Protein AF-C0BNX6-F1 (afdb_monomer)

pLDDT: mean 91.78, std 8.72, range [40.5, 97.44]

Secondary structure (DSSP, 8-state):
--HHHHHHHHHHHHHHHHHHHHHSPPPHHHHHHHHHHHHHHHHHHHHTT-HHHHHHHHHHHHHHHTTSTTHHHHHHHHHTT--

Solvent-accessible surface area (backbone atoms only — not comparable to full-atom values): 4880 Å² total; per-residue (Å²): 131,62,67,66,61,52,48,50,53,47,54,51,53,52,48,54,53,50,54,49,45,74,77,39,88,74,56,67,71,56,56,52,53,48,47,52,52,50,45,52,48,50,50,53,27,51,78,69,72,45,45,82,82,43,48,68,61,54,51,51,52,53,61,63,32,63,82,40,99,60,27,66,63,51,57,57,52,56,62,73,70,80,118

Sequence (83 aa):
MSPELIAEFMWYNIGLMHTFCEEKPQRLPFFKSFCNFYKEALQFASYHQIIPLYKTQILAVYTASKDWENAYDFEMSLQTIED

Structure (mmCIF, N/CA/C/O backbone):
data_AF-C0BNX6-F1
#
_entry.id   AF-C0BNX6-F1
#
loop_
_atom_site.group_PDB
_atom_site.id
_atom_site.type_symbol
_atom_site.label_atom_id
_atom_site.label_alt_id
_atom_site.label_comp_id
_atom_site.label_asym_id
_atom_site.label_entity_id
_atom_site.label_seq_id
_atom_site.pdbx_PDB_ins_code
_atom_site.Cartn_x
_atom_site.Cartn_y
_atom_site.Cartn_z
_atom_site.occupancy
_atom_site.B_iso_or_equiv
_atom_site.auth_seq_id
_atom_site.auth_comp_id
_atom_site.auth_asym_id
_atom_site.auth_atom_id
_atom_site.pdbx_PDB_model_num
ATOM 1 N N . MET A 1 1 ? -21.865 -7.847 8.676 1.00 72.19 1 MET A N 1
ATOM 2 C CA . MET A 1 1 ? -20.601 -8.462 8.216 1.00 72.19 1 MET A CA 1
ATOM 3 C C . MET A 1 1 ? -19.477 -7.785 8.985 1.00 72.19 1 MET A C 1
ATOM 5 O O . MET A 1 1 ? -19.619 -6.594 9.235 1.00 72.19 1 MET A O 1
ATOM 9 N N . SER A 1 2 ? -18.466 -8.517 9.461 1.00 93.31 2 SER A N 1
ATOM 10 C CA . SER A 1 2 ? -17.393 -7.913 10.268 1.00 93.31 2 SER A CA 1
ATOM 11 C C . SER A 1 2 ? -16.559 -6.969 9.383 1.00 93.31 2 SER A C 1
ATOM 13 O O . SER A 1 2 ? -16.224 -7.366 8.262 1.00 93.31 2 SER A O 1
ATOM 15 N N . PRO A 1 3 ? -16.269 -5.729 9.822 1.00 94.38 3 PRO A N 1
ATOM 16 C CA . PRO A 1 3 ? -15.409 -4.812 9.077 1.00 94.38 3 PRO A CA 1
ATOM 17 C C . PRO A 1 3 ? -14.043 -5.419 8.755 1.00 94.38 3 PRO A C 1
ATOM 19 O O . PRO A 1 3 ? -13.528 -5.225 7.662 1.00 94.38 3 PRO A O 1
ATOM 22 N N . GLU A 1 4 ? -13.497 -6.228 9.656 1.00 94.75 4 GLU A N 1
ATOM 23 C CA . GLU A 1 4 ? -12.232 -6.938 9.470 1.00 94.75 4 GLU A CA 1
ATOM 24 C C . GLU A 1 4 ? -12.286 -7.892 8.271 1.00 94.75 4 GLU A C 1
ATOM 26 O O . GLU A 1 4 ? -11.371 -7.893 7.457 1.00 94.75 4 GLU A O 1
ATOM 31 N N . LEU A 1 5 ? -13.379 -8.642 8.090 1.00 95.88 5 LEU A N 1
ATOM 32 C CA . LEU A 1 5 ? -13.533 -9.528 6.927 1.00 95.88 5 LEU A CA 1
ATOM 33 C C . LEU A 1 5 ? -13.650 -8.750 5.610 1.00 95.88 5 LEU A C 1
ATOM 35 O O . LEU A 1 5 ? -13.130 -9.182 4.582 1.00 95.88 5 LEU A O 1
ATOM 39 N N . ILE A 1 6 ? -14.335 -7.602 5.627 1.00 97.19 6 ILE A N 1
ATOM 40 C CA . ILE A 1 6 ? -14.455 -6.741 4.441 1.00 97.19 6 ILE A CA 1
ATOM 41 C C . ILE A 1 6 ? -13.085 -6.155 4.096 1.00 97.19 6 ILE A C 1
ATOM 43 O O . ILE A 1 6 ? -12.649 -6.252 2.951 1.00 97.19 6 ILE A O 1
ATOM 47 N N . ALA A 1 7 ? -12.386 -5.595 5.084 1.00 96.69 7 ALA A N 1
ATOM 48 C CA . ALA A 1 7 ? -11.056 -5.038 4.895 1.00 96.69 7 ALA A CA 1
ATOM 49 C C . ALA A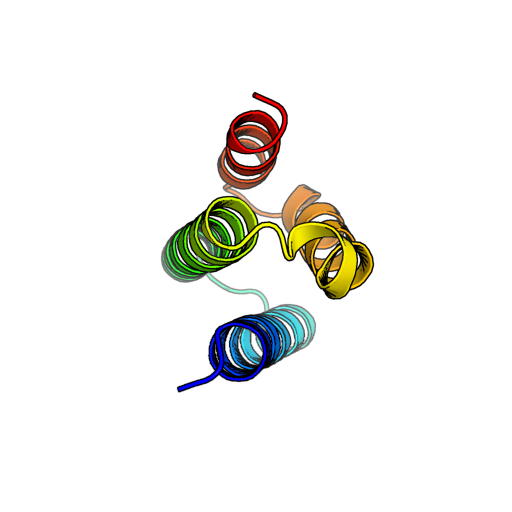 1 7 ? -10.063 -6.116 4.443 1.00 96.69 7 ALA A C 1
ATOM 51 O O . ALA A 1 7 ? -9.311 -5.884 3.503 1.00 96.69 7 ALA A O 1
ATOM 52 N N . GLU A 1 8 ? -10.095 -7.314 5.029 1.00 97.00 8 GLU A N 1
ATOM 53 C CA . GLU A 1 8 ? -9.269 -8.444 4.595 1.00 97.00 8 GLU A CA 1
ATOM 54 C C . GLU A 1 8 ? -9.511 -8.787 3.122 1.00 97.00 8 GLU A C 1
ATOM 56 O O . GLU A 1 8 ? -8.554 -8.922 2.360 1.00 97.00 8 GLU A O 1
ATOM 61 N N . PHE A 1 9 ? -10.771 -8.833 2.683 1.00 96.69 9 PHE A N 1
ATOM 62 C CA . PHE A 1 9 ? -11.102 -9.035 1.274 1.00 96.69 9 PHE A CA 1
ATOM 63 C C . PHE A 1 9 ? -10.578 -7.902 0.372 1.00 96.69 9 PHE A C 1
ATOM 65 O O . PHE A 1 9 ? -10.037 -8.168 -0.704 1.00 96.69 9 PHE A O 1
ATOM 72 N N . MET A 1 10 ? -10.694 -6.639 0.798 1.00 97.44 10 MET A N 1
ATOM 73 C CA . MET A 1 10 ? -10.159 -5.492 0.052 1.00 97.44 10 MET A CA 1
ATOM 74 C C . MET A 1 10 ? -8.633 -5.579 -0.090 1.00 97.44 10 MET A C 1
ATOM 76 O O . MET A 1 10 ? -8.109 -5.497 -1.202 1.00 97.44 10 MET A O 1
ATOM 80 N N . TRP A 1 11 ? -7.922 -5.818 1.015 1.00 96.31 11 TRP A N 1
ATOM 81 C CA . TRP A 1 11 ? -6.463 -5.926 1.035 1.00 96.31 11 TRP A CA 1
ATOM 82 C C . TRP A 1 11 ? -5.950 -7.159 0.288 1.00 96.31 11 TRP A C 1
ATOM 84 O O . TRP A 1 11 ? -4.909 -7.079 -0.363 1.00 96.31 11 TRP A O 1
ATOM 94 N N . TYR A 1 12 ? -6.690 -8.270 0.306 1.00 96.25 12 TYR A N 1
ATOM 95 C CA . TYR A 1 12 ? -6.383 -9.445 -0.508 1.00 96.25 12 TYR A CA 1
ATOM 96 C C . TYR A 1 12 ? -6.432 -9.124 -2.008 1.00 96.25 12 TYR A C 1
ATOM 98 O O . TYR A 1 12 ? -5.491 -9.433 -2.740 1.00 96.25 12 TYR A O 1
ATOM 106 N N . ASN A 1 13 ? -7.481 -8.433 -2.467 1.00 96.25 13 ASN A N 1
ATOM 107 C CA . ASN A 1 13 ? -7.598 -8.020 -3.868 1.00 96.25 13 ASN A CA 1
ATOM 108 C C . ASN A 1 13 ? -6.502 -7.022 -4.275 1.00 96.25 13 ASN A C 1
ATOM 110 O O . ASN A 1 13 ? -5.939 -7.147 -5.361 1.00 96.25 13 ASN A O 1
ATOM 114 N N . ILE A 1 14 ? -6.148 -6.074 -3.400 1.00 96.81 14 ILE A N 1
ATOM 115 C CA . ILE A 1 14 ? -5.003 -5.173 -3.617 1.00 96.81 14 ILE A CA 1
ATOM 116 C C . ILE A 1 14 ? -3.701 -5.975 -3.752 1.00 96.81 14 ILE A C 1
ATOM 118 O O . ILE A 1 14 ? -2.893 -5.688 -4.635 1.00 96.81 14 ILE A O 1
ATOM 122 N N . GLY A 1 15 ? -3.519 -7.017 -2.935 1.00 94.75 15 GLY A N 1
ATOM 123 C CA . GLY A 1 15 ? -2.392 -7.945 -3.043 1.00 94.75 15 GLY A CA 1
ATOM 124 C C . GLY A 1 15 ? -2.321 -8.634 -4.409 1.00 94.75 15 GLY A C 1
ATOM 125 O O . GLY A 1 15 ? -1.257 -8.653 -5.023 1.00 94.75 15 GLY A O 1
ATOM 126 N N . LEU A 1 16 ? -3.451 -9.115 -4.939 1.00 94.19 16 LEU A N 1
ATOM 127 C CA . LEU A 1 16 ? -3.508 -9.706 -6.284 1.00 94.19 16 LEU A CA 1
ATOM 128 C C . LEU A 1 16 ? -3.122 -8.703 -7.375 1.00 94.19 16 LEU A C 1
ATOM 130 O O . LEU A 1 16 ? -2.359 -9.031 -8.284 1.00 94.19 16 LEU A O 1
ATOM 134 N N . MET A 1 17 ? -3.631 -7.472 -7.283 1.00 93.88 17 MET A N 1
ATOM 135 C CA . MET A 1 17 ? -3.259 -6.411 -8.217 1.00 93.88 17 MET A CA 1
ATOM 136 C C . MET A 1 17 ? -1.761 -6.097 -8.129 1.00 93.88 17 MET A C 1
ATOM 138 O O . MET A 1 17 ? -1.138 -5.831 -9.154 1.00 93.88 17 MET A O 1
ATOM 142 N N . HIS A 1 18 ? -1.184 -6.128 -6.923 1.00 91.31 18 HIS A N 1
ATOM 143 C CA . HIS A 1 18 ? 0.235 -5.858 -6.701 1.00 91.31 18 HIS A CA 1
ATOM 144 C C . HIS A 1 18 ? 1.104 -6.935 -7.355 1.00 91.31 18 HIS A C 1
ATOM 146 O O . HIS A 1 18 ? 1.972 -6.605 -8.159 1.00 91.31 18 HIS A O 1
ATOM 152 N N . THR A 1 19 ? 0.797 -8.213 -7.118 1.00 91.81 19 THR A N 1
ATOM 153 C CA . THR A 1 19 ? 1.481 -9.335 -7.782 1.00 91.81 19 THR A CA 1
ATOM 154 C C . THR A 1 19 ? 1.368 -9.248 -9.307 1.00 91.81 19 THR A C 1
ATOM 156 O O . THR A 1 19 ? 2.339 -9.489 -10.020 1.00 91.81 19 THR A O 1
ATOM 159 N N . PHE A 1 20 ? 0.218 -8.822 -9.838 1.00 91.00 20 PHE A N 1
ATOM 160 C CA . PHE A 1 20 ? 0.057 -8.621 -11.281 1.00 91.00 20 PHE A CA 1
ATOM 161 C C . PHE A 1 20 ? 0.965 -7.511 -11.847 1.00 91.00 20 PHE A C 1
ATOM 163 O O . PHE A 1 20 ? 1.453 -7.640 -12.974 1.00 91.00 20 PHE A O 1
ATOM 170 N N . CYS A 1 21 ? 1.223 -6.443 -11.082 1.00 88.94 21 CYS A N 1
ATOM 171 C CA . CYS A 1 21 ? 2.196 -5.407 -11.448 1.00 88.94 21 CYS A CA 1
ATOM 172 C C . CYS A 1 21 ? 3.640 -5.923 -11.439 1.00 88.94 21 CYS A C 1
ATOM 174 O O . CYS A 1 21 ? 4.420 -5.532 -12.306 1.00 88.94 21 CYS A O 1
ATOM 176 N N . GLU A 1 22 ? 3.995 -6.780 -10.477 1.00 86.56 22 GLU A N 1
ATOM 177 C CA . GLU A 1 22 ? 5.338 -7.371 -10.378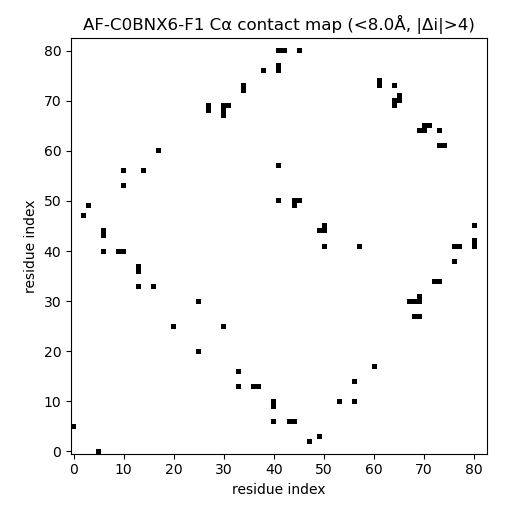 1.00 86.56 22 GLU A CA 1
ATOM 178 C C . GLU A 1 22 ? 5.641 -8.291 -11.568 1.00 86.56 22 GLU A C 1
ATOM 180 O O . GLU A 1 22 ? 6.749 -8.278 -12.103 1.00 86.56 22 GLU A O 1
ATOM 185 N N . GLU A 1 23 ? 4.651 -9.059 -12.029 1.00 90.06 23 GLU A N 1
ATOM 186 C CA . GLU A 1 23 ? 4.814 -9.950 -13.182 1.00 90.06 23 GLU A CA 1
ATOM 187 C C . GLU A 1 23 ? 4.838 -9.205 -14.522 1.00 90.06 23 GLU A C 1
ATOM 189 O O . GLU A 1 23 ? 5.496 -9.642 -15.473 1.00 90.06 23 GLU A O 1
ATOM 194 N N . LYS A 1 24 ? 4.068 -8.115 -14.641 1.00 87.00 2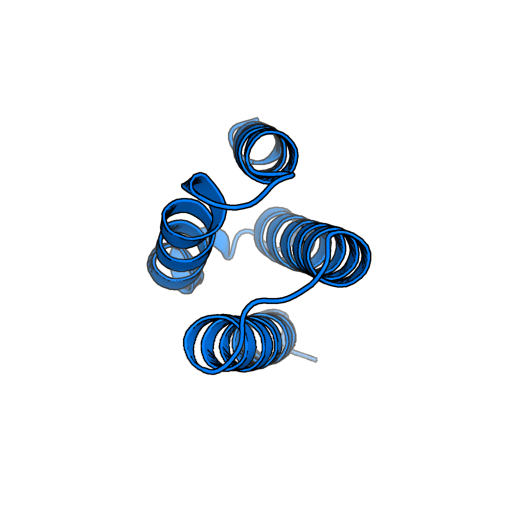4 LYS A N 1
ATOM 195 C CA . LYS A 1 24 ? 3.878 -7.386 -15.900 1.00 87.00 24 LYS A CA 1
ATOM 196 C C . LYS A 1 24 ? 3.771 -5.882 -15.649 1.00 87.00 24 LYS A C 1
ATOM 198 O O . LYS A 1 24 ? 2.833 -5.461 -14.970 1.00 87.00 24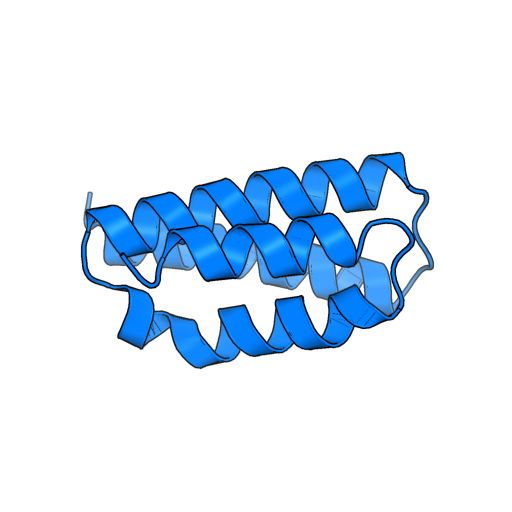 LYS A O 1
ATOM 203 N N . PRO A 1 25 ? 4.624 -5.054 -16.284 1.00 80.00 25 PRO A N 1
ATOM 204 C CA . PRO A 1 25 ? 4.455 -3.607 -16.263 1.00 80.00 25 PRO A CA 1
ATOM 205 C C . PRO A 1 25 ? 3.067 -3.212 -16.770 1.00 80.00 25 PRO A C 1
ATOM 207 O O . PRO A 1 25 ? 2.637 -3.640 -17.846 1.00 80.00 25 PRO A O 1
ATOM 210 N N . GLN A 1 26 ? 2.372 -2.386 -15.995 1.00 89.94 26 GLN A N 1
ATOM 211 C CA . GLN A 1 26 ? 1.028 -1.921 -16.319 1.00 89.94 26 GLN A CA 1
ATOM 212 C C . GLN A 1 26 ? 1.054 -0.504 -16.888 1.00 89.94 26 GLN A C 1
ATOM 214 O O . GLN A 1 26 ? 2.036 0.224 -16.775 1.00 89.94 26 GLN A O 1
ATOM 219 N N . ARG A 1 27 ? -0.047 -0.108 -17.531 1.00 90.88 27 ARG A N 1
ATOM 220 C CA . ARG A 1 27 ? -0.227 1.262 -18.030 1.00 90.88 27 ARG A CA 1
ATOM 221 C C . ARG A 1 27 ? -0.880 2.137 -16.967 1.00 90.88 27 ARG A C 1
ATOM 223 O O . ARG A 1 27 ? -1.655 1.645 -16.148 1.00 90.88 27 ARG A O 1
ATOM 230 N N . LEU A 1 28 ? -0.683 3.448 -17.079 1.00 90.44 28 LEU A N 1
ATOM 231 C CA . LEU A 1 28 ? -1.250 4.459 -16.182 1.00 90.44 28 LEU A CA 1
ATOM 232 C C . LEU A 1 28 ? -2.734 4.262 -15.790 1.00 90.44 28 LEU A C 1
ATOM 234 O O . LEU A 1 28 ? -3.042 4.443 -14.612 1.00 90.44 28 LEU A O 1
ATOM 238 N N . PRO A 1 29 ? -3.675 3.874 -16.682 1.00 94.38 29 PRO A N 1
ATOM 239 C CA . PRO A 1 29 ? -5.062 3.638 -16.273 1.00 94.38 29 PRO A CA 1
ATOM 240 C C . PRO A 1 29 ? -5.205 2.566 -15.187 1.00 94.38 29 PRO A C 1
ATOM 242 O O . PRO A 1 29 ? -6.007 2.734 -14.274 1.00 94.38 29 PRO A O 1
ATOM 245 N N . PHE A 1 30 ? -4.397 1.503 -15.249 1.00 94.19 30 PHE A N 1
ATOM 246 C CA . PHE A 1 30 ? -4.394 0.456 -14.233 1.00 94.19 30 PHE A CA 1
ATOM 247 C C . PHE A 1 30 ? -3.902 1.000 -12.892 1.00 94.19 30 PHE A C 1
ATOM 249 O O . PHE A 1 30 ? -4.573 0.814 -11.882 1.00 94.19 30 PHE A O 1
ATOM 256 N N . PHE A 1 31 ? -2.781 1.730 -12.878 1.00 94.12 31 PHE A N 1
ATOM 257 C CA . PHE A 1 31 ? -2.249 2.307 -11.641 1.00 94.12 31 PHE A CA 1
ATOM 258 C C . PHE A 1 31 ? -3.194 3.343 -11.016 1.00 94.12 31 PHE A C 1
ATOM 260 O O . PHE A 1 31 ? -3.285 3.431 -9.791 1.00 94.12 31 PHE A O 1
ATOM 267 N N . LYS A 1 32 ? -3.955 4.087 -11.830 1.00 95.25 32 LYS A N 1
ATOM 268 C CA . LYS A 1 32 ? -5.023 4.974 -11.340 1.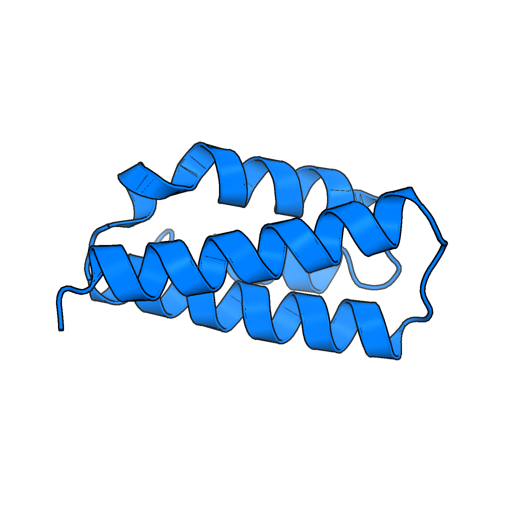00 95.25 32 LYS A CA 1
ATOM 269 C C . LYS A 1 32 ? -6.159 4.190 -10.683 1.00 95.25 32 LYS A C 1
ATOM 271 O O . LYS A 1 32 ? -6.569 4.537 -9.580 1.00 95.25 32 LYS A O 1
ATOM 276 N N . SER A 1 33 ? -6.635 3.118 -11.317 1.00 95.31 33 SER A N 1
ATOM 277 C CA . SER A 1 33 ? -7.641 2.229 -10.720 1.00 95.31 33 SER A CA 1
ATOM 278 C C . SER A 1 33 ? -7.138 1.569 -9.435 1.00 95.31 33 SER A C 1
ATOM 280 O O . SER A 1 33 ? -7.875 1.518 -8.454 1.00 95.31 33 SER A O 1
ATOM 282 N N . PHE A 1 34 ? -5.875 1.138 -9.411 1.00 96.06 34 PHE A N 1
ATOM 283 C CA . PHE A 1 34 ? -5.215 0.617 -8.216 1.00 96.06 34 PHE A CA 1
ATOM 284 C C . PHE A 1 34 ? -5.235 1.651 -7.089 1.00 96.06 34 PHE A C 1
ATOM 286 O O . PHE A 1 34 ? -5.674 1.349 -5.984 1.00 96.06 34 PHE A O 1
ATOM 293 N N . CYS A 1 35 ? -4.794 2.879 -7.370 1.00 96.31 35 CYS A N 1
ATOM 294 C CA . CYS A 1 35 ? -4.750 3.956 -6.385 1.00 96.31 35 CYS A CA 1
ATOM 295 C C . CYS A 1 35 ? -6.141 4.279 -5.820 1.00 96.31 35 CYS A C 1
ATOM 297 O O . CYS A 1 35 ? -6.282 4.497 -4.620 1.00 96.31 35 CYS A O 1
ATOM 299 N N . ASN A 1 36 ? -7.179 4.263 -6.660 1.00 96.75 36 ASN A N 1
ATOM 300 C CA . ASN A 1 36 ? -8.555 4.460 -6.203 1.00 96.75 36 ASN A CA 1
ATOM 301 C C . ASN A 1 36 ? -8.986 3.361 -5.227 1.00 96.75 36 ASN A C 1
ATOM 303 O O . ASN A 1 36 ? -9.489 3.665 -4.150 1.00 96.75 36 ASN A O 1
ATOM 307 N N . PHE A 1 37 ? -8.727 2.097 -5.559 1.00 96.94 37 PHE A N 1
ATOM 308 C CA . PHE A 1 37 ? -9.110 0.991 -4.687 1.00 96.94 37 PHE A CA 1
ATOM 309 C C . PHE A 1 37 ? -8.298 0.965 -3.382 1.00 96.94 37 PHE A C 1
ATOM 311 O O . PHE A 1 37 ? -8.835 0.705 -2.307 1.00 96.94 37 PHE A O 1
ATOM 318 N N . TYR A 1 38 ? -7.018 1.332 -3.456 1.00 96.81 38 TYR A N 1
ATOM 319 C C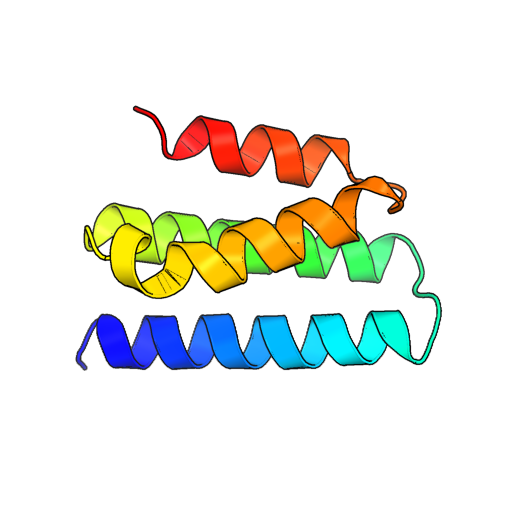A . TYR A 1 38 ? -6.174 1.560 -2.287 1.00 96.81 38 TYR A CA 1
ATOM 320 C C . TYR A 1 38 ? -6.750 2.650 -1.368 1.00 96.81 38 TYR A C 1
ATOM 322 O O . TYR A 1 38 ? -6.883 2.422 -0.168 1.00 96.81 38 TYR A O 1
ATOM 330 N N . LYS A 1 39 ? -7.173 3.796 -1.922 1.00 96.50 39 LYS A N 1
ATOM 331 C CA . LYS A 1 39 ? -7.832 4.878 -1.167 1.00 96.50 39 LYS A CA 1
ATOM 332 C C . LYS A 1 39 ? -9.110 4.405 -0.477 1.00 96.50 39 LYS A C 1
ATOM 334 O O . LYS A 1 39 ? -9.306 4.716 0.693 1.00 96.50 39 LYS A O 1
ATOM 339 N N . GLU A 1 40 ? -9.947 3.634 -1.165 1.00 96.50 40 GLU A N 1
ATOM 340 C CA . GLU A 1 40 ? -11.167 3.068 -0.577 1.00 96.50 40 GLU A CA 1
ATOM 341 C C . GLU A 1 40 ? -10.848 2.128 0.596 1.00 96.50 40 GLU A C 1
ATOM 343 O O . GLU A 1 40 ? -11.473 2.230 1.652 1.00 96.50 40 GLU A O 1
ATOM 348 N N . ALA A 1 41 ? -9.844 1.253 0.456 1.00 96.88 41 ALA A N 1
ATOM 349 C CA . ALA A 1 41 ? -9.422 0.345 1.526 1.00 96.88 41 ALA A CA 1
ATOM 350 C C . ALA A 1 41 ? -8.852 1.095 2.739 1.00 96.88 41 ALA A C 1
ATOM 352 O O . ALA A 1 41 ? -9.165 0.752 3.882 1.00 96.88 41 ALA A O 1
ATOM 353 N N . LEU A 1 42 ? -8.065 2.146 2.499 1.00 96.38 42 LEU A N 1
ATOM 354 C CA . LEU A 1 42 ? -7.553 3.030 3.545 1.00 96.38 42 LEU A CA 1
ATOM 355 C C . LEU A 1 42 ? -8.680 3.758 4.281 1.00 96.38 42 LEU A C 1
ATOM 357 O O . LEU A 1 42 ? -8.719 3.741 5.509 1.00 96.38 42 LEU A O 1
ATOM 361 N N . GLN A 1 43 ? -9.615 4.360 3.547 1.00 95.56 43 GLN A N 1
ATOM 362 C CA . GLN A 1 43 ? -10.761 5.065 4.125 1.00 95.56 43 GLN A CA 1
ATOM 363 C C . GLN A 1 43 ? -11.641 4.123 4.943 1.00 95.56 43 GLN A C 1
ATOM 365 O O . GLN A 1 43 ? -12.033 4.465 6.057 1.00 95.56 43 GLN A O 1
ATOM 370 N N . PHE A 1 44 ? -11.907 2.922 4.429 1.00 96.06 44 PHE A N 1
ATOM 371 C CA . PHE A 1 44 ? -12.675 1.907 5.140 1.00 96.06 44 PHE A CA 1
ATOM 372 C C . PHE A 1 44 ? -11.980 1.485 6.442 1.00 96.06 44 PHE A C 1
ATOM 374 O O . PHE A 1 44 ? -12.597 1.475 7.510 1.00 96.06 44 PHE A O 1
ATOM 381 N N . ALA A 1 45 ? -10.680 1.181 6.376 1.00 95.44 45 ALA A N 1
ATOM 382 C CA . ALA A 1 45 ? -9.908 0.793 7.550 1.00 95.44 45 ALA A CA 1
ATOM 383 C C . ALA A 1 45 ? -9.788 1.933 8.577 1.00 95.44 45 ALA A C 1
ATOM 385 O O . ALA A 1 45 ? -9.819 1.668 9.779 1.00 95.44 45 ALA A O 1
ATOM 386 N N . SER A 1 46 ? -9.683 3.184 8.119 1.00 94.62 46 SER A N 1
ATOM 387 C CA . SER A 1 46 ? -9.668 4.376 8.974 1.00 94.62 46 SER A CA 1
ATOM 388 C C . SER A 1 46 ? -11.009 4.573 9.682 1.00 94.62 46 SER A C 1
ATOM 390 O O . SER A 1 46 ? -11.059 4.618 10.911 1.00 94.62 46 SER A O 1
ATOM 392 N N . TYR A 1 47 ? -12.112 4.558 8.927 1.00 95.12 47 TYR A N 1
ATOM 393 C CA . TYR A 1 47 ? -13.472 4.713 9.452 1.00 95.12 47 TYR A CA 1
ATOM 394 C C . TYR A 1 47 ? -13.811 3.687 10.543 1.00 95.12 47 TYR A C 1
ATOM 396 O O . TYR A 1 47 ? -14.461 4.013 11.535 1.00 95.12 47 TYR A O 1
ATOM 404 N N . HIS A 1 48 ? -13.334 2.452 10.383 1.00 95.88 48 HIS A N 1
ATOM 405 C CA . HIS A 1 48 ? -13.530 1.379 11.357 1.00 95.88 48 HIS A CA 1
ATOM 406 C C . HIS A 1 48 ? -12.424 1.271 12.419 1.00 95.88 48 HIS A C 1
ATOM 408 O O . HIS A 1 48 ? -12.494 0.376 13.256 1.00 95.88 48 HIS A O 1
ATOM 414 N N . GLN A 1 49 ? -11.428 2.165 12.420 1.00 94.75 49 GLN A N 1
ATOM 415 C CA . GLN A 1 49 ? -10.304 2.181 13.370 1.00 94.75 49 GLN A CA 1
ATOM 416 C C . GLN A 1 49 ? -9.454 0.892 13.368 1.00 94.75 49 GLN A C 1
ATOM 418 O O . GLN A 1 49 ? -8.859 0.513 14.377 1.00 94.75 49 GLN A O 1
ATOM 423 N N . ILE A 1 50 ? -9.355 0.231 12.212 1.00 95.69 50 ILE A N 1
ATOM 424 C CA . ILE A 1 50 ? -8.632 -1.039 12.017 1.00 95.69 50 ILE A CA 1
ATOM 425 C C . ILE A 1 50 ? -7.351 -0.896 11.182 1.00 95.69 50 ILE A C 1
ATOM 427 O O . ILE A 1 50 ? -6.721 -1.897 10.848 1.00 95.69 50 ILE A O 1
ATOM 431 N N . ILE A 1 51 ? -6.908 0.332 10.884 1.00 94.12 51 ILE A N 1
ATOM 432 C CA . ILE A 1 51 ? -5.619 0.616 10.216 1.00 94.12 51 ILE A CA 1
ATOM 433 C C . ILE A 1 51 ? -4.438 -0.186 10.798 1.00 94.12 51 ILE A C 1
ATOM 435 O O . ILE A 1 51 ? -3.669 -0.737 10.003 1.00 94.12 51 ILE A O 1
ATOM 439 N N . PRO A 1 52 ? -4.270 -0.326 12.136 1.00 94.12 52 PRO A N 1
ATOM 440 C CA . PRO A 1 52 ? -3.144 -1.074 12.694 1.00 94.12 52 PRO A CA 1
ATOM 441 C C . PRO A 1 52 ? -3.052 -2.529 12.215 1.00 94.12 52 PRO A C 1
ATOM 443 O O . PRO A 1 52 ? -1.947 -3.062 12.144 1.00 94.12 52 PRO A O 1
ATOM 446 N N . LEU A 1 53 ? -4.178 -3.155 11.846 1.00 95.25 53 LEU A N 1
ATOM 447 C CA . LEU A 1 53 ? -4.215 -4.537 11.353 1.00 95.25 53 LEU A CA 1
ATOM 448 C C . LEU A 1 53 ? -3.602 -4.688 9.953 1.00 95.25 53 LEU A C 1
ATOM 450 O O . LEU A 1 53 ? -3.120 -5.766 9.613 1.00 95.25 53 LEU A O 1
ATOM 454 N N . TYR A 1 54 ? -3.595 -3.616 9.157 1.00 94.31 54 TYR A N 1
ATOM 455 C CA . TYR A 1 54 ? -3.207 -3.649 7.742 1.00 94.31 54 TYR A CA 1
ATOM 456 C C . TYR A 1 54 ? -1.979 -2.790 7.425 1.00 94.31 54 TYR A C 1
ATOM 458 O O . TYR A 1 54 ? -1.633 -2.589 6.261 1.00 94.31 54 TYR A O 1
ATOM 466 N N . LYS A 1 55 ? -1.284 -2.287 8.454 1.00 92.62 55 LYS A N 1
ATOM 467 C CA . LYS A 1 55 ? -0.128 -1.389 8.304 1.00 92.62 55 LYS A CA 1
ATOM 468 C C . LYS A 1 55 ? 0.958 -1.965 7.389 1.00 92.62 55 LYS A C 1
ATOM 470 O O . LYS A 1 55 ? 1.548 -1.230 6.602 1.00 92.62 55 LYS A O 1
ATOM 475 N N . THR A 1 56 ? 1.212 -3.269 7.469 1.00 93.12 56 THR A N 1
ATOM 476 C CA . THR A 1 56 ? 2.211 -3.941 6.626 1.00 93.12 56 THR A CA 1
ATOM 477 C C . THR A 1 56 ? 1.833 -3.880 5.147 1.00 93.12 56 THR A C 1
ATOM 479 O O . THR A 1 56 ? 2.660 -3.514 4.316 1.00 93.12 56 THR A O 1
ATOM 482 N N . GLN A 1 57 ? 0.580 -4.191 4.817 1.00 93.94 57 GLN A N 1
ATOM 483 C CA . GLN A 1 57 ? 0.048 -4.183 3.455 1.00 93.94 57 GLN A CA 1
ATOM 484 C C . GLN A 1 57 ? 0.034 -2.761 2.885 1.00 93.94 57 GLN A C 1
ATOM 486 O O . GLN A 1 57 ? 0.471 -2.542 1.757 1.00 93.94 57 GLN A O 1
ATOM 491 N N . ILE A 1 58 ? -0.392 -1.794 3.703 1.00 94.00 58 ILE A N 1
ATOM 492 C CA . ILE A 1 58 ? -0.390 -0.362 3.386 1.00 94.00 58 ILE A CA 1
ATOM 493 C C . ILE A 1 58 ? 1.014 0.095 2.967 1.00 94.00 58 ILE A C 1
ATOM 495 O O . ILE A 1 58 ? 1.2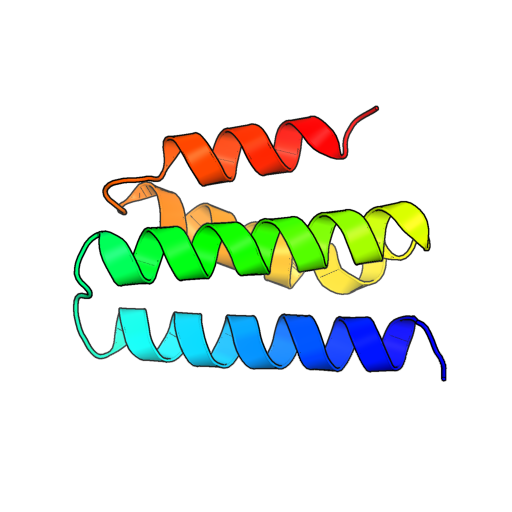04 0.644 1.882 1.00 94.00 58 ILE A O 1
ATOM 499 N N . LEU A 1 59 ? 2.021 -0.182 3.801 1.00 93.50 59 LEU A N 1
ATOM 500 C CA . LEU A 1 59 ? 3.400 0.229 3.533 1.00 93.50 59 LEU A CA 1
ATOM 501 C C . LEU A 1 59 ? 4.023 -0.510 2.344 1.00 93.50 59 LEU A C 1
ATOM 503 O O . LEU A 1 59 ? 4.821 0.091 1.622 1.00 93.50 59 LEU A O 1
ATOM 507 N N . ALA A 1 60 ? 3.669 -1.779 2.125 1.00 92.69 60 ALA A N 1
ATOM 508 C CA . ALA A 1 60 ? 4.147 -2.547 0.978 1.00 92.69 60 ALA A CA 1
ATOM 509 C C . ALA A 1 60 ? 3.674 -1.919 -0.342 1.00 92.69 60 ALA A C 1
ATOM 511 O O . ALA A 1 60 ? 4.497 -1.607 -1.202 1.00 92.69 60 ALA A O 1
ATOM 512 N N . VAL A 1 61 ? 2.371 -1.637 -0.454 1.00 93.38 61 VAL A N 1
ATOM 513 C CA . VAL A 1 61 ? 1.781 -0.977 -1.629 1.00 93.38 61 VAL A CA 1
ATOM 514 C C . VAL A 1 61 ? 2.377 0.409 -1.839 1.00 93.38 61 VAL A C 1
ATOM 516 O O . VAL A 1 61 ? 2.793 0.736 -2.949 1.00 93.38 61 VAL A O 1
ATOM 519 N N . TYR A 1 62 ? 2.464 1.216 -0.778 1.00 93.94 62 TYR A N 1
ATOM 520 C CA . TYR A 1 62 ? 3.063 2.544 -0.866 1.00 93.94 62 TYR A CA 1
ATOM 521 C C . TYR A 1 62 ? 4.508 2.485 -1.370 1.00 93.94 62 TYR A C 1
ATOM 523 O O . TYR A 1 62 ? 4.880 3.242 -2.265 1.00 93.94 62 TYR A O 1
ATOM 531 N N . THR A 1 63 ? 5.313 1.559 -0.847 1.00 94.12 63 THR A N 1
ATOM 532 C CA . THR A 1 63 ? 6.714 1.409 -1.257 1.00 94.12 63 THR A CA 1
ATOM 533 C C . THR A 1 63 ? 6.824 1.026 -2.728 1.00 94.12 63 THR A C 1
ATOM 535 O O . THR A 1 63 ? 7.596 1.656 -3.445 1.00 94.12 63 THR A O 1
ATOM 538 N N . ALA A 1 64 ? 6.023 0.063 -3.186 1.00 91.31 64 ALA A N 1
ATOM 539 C CA . ALA A 1 64 ? 5.999 -0.353 -4.587 1.00 91.31 64 ALA A CA 1
ATOM 540 C C . ALA A 1 64 ? 5.519 0.761 -5.531 1.00 91.31 64 ALA A C 1
ATOM 542 O O . ALA A 1 64 ? 6.014 0.890 -6.648 1.00 91.31 64 ALA A O 1
ATOM 543 N N . SER A 1 65 ? 4.588 1.601 -5.069 1.00 92.75 65 SER A N 1
ATOM 544 C CA . SER A 1 65 ? 4.017 2.684 -5.872 1.00 92.75 65 SER A CA 1
ATOM 545 C C . SER A 1 65 ? 4.986 3.826 -6.180 1.00 92.75 65 SER A C 1
ATOM 547 O O . SER A 1 65 ? 4.708 4.621 -7.074 1.00 92.75 65 SER A O 1
ATOM 549 N N . LYS A 1 66 ? 6.126 3.915 -5.476 1.00 92.44 66 LYS A N 1
ATOM 550 C CA . LYS A 1 66 ? 7.106 5.003 -5.650 1.00 92.44 66 LYS A CA 1
ATOM 551 C C . LYS A 1 66 ? 7.694 5.068 -7.055 1.00 92.44 66 LYS A C 1
ATOM 553 O O .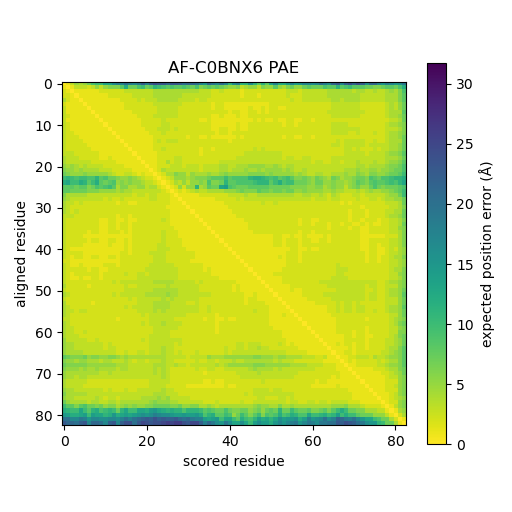 LYS A 1 66 ? 8.043 6.154 -7.507 1.00 92.44 66 LYS A O 1
ATOM 558 N N . ASP A 1 67 ? 7.756 3.928 -7.735 1.00 89.19 67 ASP A N 1
ATOM 559 C CA . ASP A 1 67 ? 8.273 3.825 -9.099 1.00 89.19 67 ASP A CA 1
ATOM 560 C C . ASP A 1 67 ? 7.163 3.933 -10.163 1.00 89.19 67 ASP A C 1
ATOM 562 O O . ASP A 1 67 ? 7.427 3.804 -11.360 1.00 89.19 67 ASP A O 1
ATOM 566 N N . TRP A 1 68 ? 5.903 4.142 -9.760 1.00 91.50 68 TRP A N 1
ATOM 567 C CA . TRP A 1 68 ? 4.767 4.233 -10.680 1.00 91.50 68 TRP A CA 1
ATOM 568 C C . TRP A 1 68 ? 4.521 5.679 -11.118 1.00 91.50 68 TRP A C 1
ATOM 570 O O . TRP A 1 68 ? 4.761 6.633 -10.381 1.00 91.50 68 TRP A O 1
ATOM 580 N N . GLU A 1 69 ? 3.956 5.851 -12.316 1.00 90.12 69 GLU A N 1
ATOM 581 C CA . GLU A 1 69 ? 3.663 7.172 -12.898 1.00 90.12 69 GLU A CA 1
ATOM 582 C C . GLU A 1 69 ? 2.744 8.056 -12.029 1.00 90.12 69 GLU A C 1
ATOM 584 O O . GLU A 1 69 ? 2.707 9.271 -12.208 1.00 90.12 69 GLU A O 1
ATOM 589 N N . ASN A 1 70 ? 1.994 7.467 -11.094 1.00 93.31 70 ASN A N 1
ATOM 590 C CA . ASN A 1 70 ? 1.090 8.159 -10.179 1.00 93.31 70 ASN A CA 1
ATOM 591 C C . ASN A 1 70 ? 1.500 8.036 -8.700 1.00 93.31 70 ASN A C 1
ATOM 593 O O . ASN A 1 70 ? 0.638 8.113 -7.826 1.00 93.31 70 ASN A O 1
ATOM 597 N N . ALA A 1 71 ? 2.795 7.869 -8.407 1.00 93.81 71 ALA A N 1
ATOM 598 C CA . ALA A 1 71 ? 3.330 7.765 -7.043 1.00 93.81 71 ALA A CA 1
ATOM 599 C C . ALA A 1 71 ? 2.801 8.853 -6.084 1.00 93.81 71 ALA A C 1
ATOM 601 O O . ALA A 1 71 ? 2.421 8.561 -4.950 1.00 93.81 71 ALA A O 1
ATOM 602 N N . TYR A 1 72 ? 2.700 10.098 -6.563 1.00 94.50 72 TYR A N 1
ATOM 603 C CA . TYR A 1 72 ? 2.189 11.229 -5.780 1.00 94.50 72 TYR A CA 1
ATOM 604 C C . TYR A 1 72 ? 0.754 11.008 -5.268 1.00 94.50 72 TYR A C 1
ATOM 606 O O . TYR A 1 72 ? 0.425 11.385 -4.145 1.00 94.50 72 TYR A O 1
ATOM 614 N N . ASP A 1 73 ? -0.101 10.330 -6.041 1.00 95.12 73 ASP A N 1
ATOM 615 C CA . ASP A 1 73 ? -1.483 10.059 -5.629 1.00 95.12 73 ASP A CA 1
ATOM 616 C C . ASP A 1 73 ? -1.554 9.073 -4.449 1.00 95.12 73 ASP A C 1
ATOM 618 O O . ASP A 1 73 ? -2.493 9.143 -3.646 1.00 95.12 73 ASP A O 1
ATOM 622 N N . PHE A 1 74 ? -0.578 8.162 -4.340 1.00 95.00 74 PHE A N 1
ATOM 623 C CA . PHE A 1 74 ? -0.451 7.228 -3.219 1.00 95.00 74 PHE A CA 1
ATOM 624 C C . PHE A 1 74 ? 0.089 7.924 -1.971 1.00 95.00 74 PHE A C 1
ATOM 626 O O . PHE A 1 74 ? -0.443 7.709 -0.882 1.00 95.00 74 PHE A O 1
ATOM 633 N N . GLU A 1 75 ? 1.082 8.799 -2.118 1.00 94.00 75 GLU A N 1
ATOM 634 C CA . GLU A 1 75 ? 1.592 9.616 -1.011 1.00 94.00 75 GLU A CA 1
ATOM 635 C C . GLU A 1 75 ? 0.478 10.472 -0.389 1.00 94.00 75 GLU A C 1
ATOM 637 O O . GLU A 1 75 ? 0.243 10.405 0.819 1.00 94.00 75 GLU A O 1
ATOM 642 N N . MET A 1 76 ? -0.291 11.183 -1.220 1.00 94.25 76 MET A N 1
ATOM 643 C CA . MET A 1 76 ? -1.415 12.006 -0.760 1.00 94.25 76 MET A CA 1
ATOM 644 C C . MET A 1 76 ? -2.496 11.194 -0.035 1.00 94.25 76 MET A C 1
ATOM 646 O O . MET A 1 76 ? -3.121 11.690 0.901 1.00 94.25 76 MET A O 1
ATOM 650 N N . SER A 1 77 ? -2.718 9.938 -0.435 1.00 92.81 77 SER A N 1
ATOM 651 C CA . SER A 1 77 ? -3.722 9.087 0.216 1.00 92.81 77 SER A CA 1
ATOM 652 C C . SER A 1 77 ? -3.356 8.673 1.642 1.00 92.81 77 SER A C 1
ATOM 654 O O . SER A 1 77 ? -4.255 8.454 2.450 1.00 92.81 77 SER A O 1
ATOM 656 N N . LEU A 1 78 ? -2.062 8.603 1.972 1.00 90.06 78 LEU A N 1
ATOM 657 C CA . LEU A 1 78 ? -1.608 8.293 3.329 1.00 90.06 78 LEU A CA 1
ATOM 658 C C . LEU A 1 78 ? -1.780 9.478 4.280 1.00 90.06 7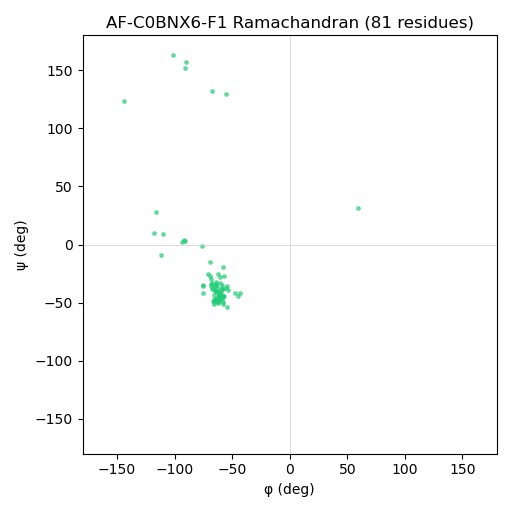8 LEU A C 1
ATOM 660 O O . LEU A 1 78 ? -2.153 9.281 5.432 1.00 90.06 78 LEU A O 1
ATOM 664 N N . GLN A 1 79 ? -1.582 10.701 3.781 1.00 85.25 79 GLN A N 1
ATOM 665 C CA . GLN A 1 79 ? -1.774 11.925 4.568 1.00 85.25 79 GLN A CA 1
ATOM 666 C C . GLN A 1 79 ? -3.223 12.088 5.046 1.00 85.25 79 GLN A C 1
ATOM 668 O O . GLN A 1 79 ? -3.468 12.710 6.067 1.00 85.25 79 GLN A O 1
ATOM 673 N N . THR A 1 80 ? -4.190 11.489 4.343 1.00 71.00 80 THR A N 1
ATOM 674 C CA . THR A 1 80 ? -5.620 11.579 4.693 1.00 71.00 80 THR A CA 1
ATOM 675 C C . THR A 1 80 ? -6.009 10.695 5.894 1.00 71.00 80 THR A C 1
ATOM 677 O O . THR A 1 80 ? -7.176 10.658 6.268 1.00 71.00 80 THR A O 1
ATOM 680 N N . ILE A 1 81 ? -5.070 9.934 6.467 1.00 69.31 81 ILE A N 1
ATOM 681 C CA . ILE A 1 81 ? -5.320 8.983 7.566 1.00 69.31 81 ILE A CA 1
ATOM 682 C C . ILE A 1 81 ? -4.660 9.441 8.880 1.00 69.31 81 ILE A C 1
ATOM 684 O O . ILE A 1 81 ? -4.886 8.829 9.920 1.00 69.31 81 ILE A O 1
ATOM 688 N N . GLU A 1 82 ? -3.824 10.484 8.844 1.00 54.97 82 GLU A N 1
ATOM 689 C CA . GLU A 1 82 ? -3.127 11.018 10.027 1.00 54.97 82 GLU A CA 1
ATOM 690 C C . GLU A 1 82 ? -3.891 12.154 10.748 1.00 54.97 82 GLU A C 1
ATOM 692 O O . GLU A 1 82 ? -3.390 12.652 11.756 1.00 54.97 82 GLU A O 1
ATOM 697 N N . ASP A 1 83 ? -5.112 12.488 10.305 1.00 40.50 83 ASP A N 1
ATOM 698 C CA . ASP A 1 83 ? -6.076 13.394 10.968 1.00 40.50 83 ASP A CA 1
ATOM 699 C C . ASP A 1 83 ? -7.305 12.626 11.496 1.00 40.50 83 ASP A C 1
ATOM 701 O O . ASP A 1 83 ? -7.832 13.002 12.573 1.00 40.50 83 ASP A O 1
#

Mean predicted aligned error: 3.26 Å

Nearest PDB structures (foldseek):
  8xeh-assembly1_D  TM=5.922E-01  e=2.353E+00  Legionella pneumophila
  5jsn-assembly2_D  TM=4.113E-01  e=2.798E+00  unidentified

Radius of gyration: 12.25 Å; Cα contacts (8 Å, |Δi|>4): 44; chains: 1; bounding box: 29×23×31 Å

Foldseek 3Di:
DDLVVVLVVLLVVLVVLLVVCVVDPDDPVSVVVSLVSLLVSLVSCLVVVNCVVCVVSLVVSLVSLCPPPPNVSSVVSVVVNVD